Protein AF-A0A8T5DRF8-F1 (afdb_monomer_lite)

Foldseek 3Di:
DDDDDDDDQDCPVVDDDVQVVVLVLLVVLCCQWVVPDDFPAREGEDARDQAWDADEPRHIYGYPVQVPDSVSVLLRSLLNSLVRVCVVVVHDDLVPPPDPSVVVSVVVSVVSVVVTD

pLDDT: mean 92.06, std 8.65, range [42.28, 98.31]

Sequence (117 aa):
MGKPQHYCADLSPVSGRTAKNRNDTLFNIILEDLPHLKLTYFPEYNPFIRTGVAQKNTGTQIGKNRFSSRKDLLDTIIHEELHHRWWKKGIFDHHVLGSEKETRFYETVQRYKKMRG

Secondary structure (DSSP, 8-state):
-PPPP---S--TT--SHHHHHHHHHHHHHHHHH-TT---SS-EEEETT-SSEEEETTTEEEEEGGGGG-HHHHHHHHHHHHHHHHHHHTT---TTSTT-HHHHHHHHHHHHHHHT--

Radius of gyration: 14.07 Å; chains: 1; bounding box: 33×32×37 Å

Structure (mmCIF, N/CA/C/O backbone):
data_AF-A0A8T5DRF8-F1
#
_entry.id   AF-A0A8T5DRF8-F1
#
loop_
_atom_site.group_PDB
_atom_site.id
_atom_site.type_symbol
_atom_site.label_atom_id
_atom_site.label_alt_id
_atom_site.label_comp_id
_atom_site.label_asym_id
_atom_site.label_entity_id
_atom_site.label_seq_id
_atom_site.pdbx_PDB_ins_code
_atom_site.Cartn_x
_atom_site.Cartn_y
_atom_site.Cartn_z
_atom_site.occupancy
_atom_site.B_iso_or_equiv
_atom_site.auth_seq_id
_atom_site.auth_comp_id
_atom_site.auth_asym_id
_atom_site.auth_atom_id
_atom_site.pdbx_PDB_model_num
ATOM 1 N N . MET A 1 1 ? -1.761 20.027 -2.772 1.00 42.28 1 MET A N 1
ATOM 2 C CA . MET A 1 1 ? -2.161 18.610 -2.623 1.00 42.28 1 MET A CA 1
ATOM 3 C C . MET A 1 1 ? -2.004 17.912 -3.968 1.00 42.28 1 MET A C 1
ATOM 5 O O . MET A 1 1 ? -2.341 18.511 -4.981 1.00 42.28 1 MET A O 1
ATOM 9 N N . GLY A 1 2 ? -1.413 16.715 -4.008 1.00 54.88 2 GLY A N 1
ATOM 10 C CA . GLY A 1 2 ? -1.277 15.947 -5.253 1.00 54.88 2 GLY A CA 1
ATOM 11 C C . GLY A 1 2 ? -2.624 15.372 -5.701 1.00 54.88 2 GLY A C 1
ATOM 12 O O . GLY A 1 2 ? -3.476 15.106 -4.859 1.00 54.88 2 GLY A O 1
ATOM 13 N N . LYS A 1 3 ? -2.823 15.193 -7.013 1.00 68.38 3 LYS A N 1
ATOM 14 C CA . LYS A 1 3 ? -4.021 14.527 -7.550 1.00 68.38 3 LYS A CA 1
ATOM 15 C C . LYS A 1 3 ? -4.149 13.101 -6.976 1.00 68.38 3 LYS A C 1
ATOM 17 O O . LYS A 1 3 ? -3.107 12.469 -6.760 1.00 68.38 3 LYS A O 1
ATOM 22 N N . PRO A 1 4 ? -5.378 12.585 -6.769 1.00 80.19 4 PRO A N 1
ATOM 23 C CA . PRO A 1 4 ? -5.595 11.183 -6.431 1.00 80.19 4 PRO A CA 1
ATOM 24 C C . PRO A 1 4 ? -4.896 10.280 -7.449 1.00 80.19 4 PRO A C 1
ATOM 26 O O . PRO A 1 4 ? -4.877 10.574 -8.644 1.00 80.19 4 PRO A O 1
ATOM 29 N N . GLN A 1 5 ? -4.280 9.208 -6.965 1.00 90.81 5 GLN A N 1
ATOM 30 C CA . GLN A 1 5 ? -3.669 8.190 -7.815 1.00 90.81 5 GLN A CA 1
ATOM 31 C C . GLN A 1 5 ? -4.591 6.978 -7.845 1.00 90.81 5 GLN A C 1
ATOM 33 O O . GLN A 1 5 ? -5.230 6.664 -6.844 1.00 90.81 5 GLN A O 1
ATOM 38 N N . HIS A 1 6 ? -4.674 6.325 -8.998 1.00 92.94 6 HIS A N 1
ATOM 39 C CA . HIS A 1 6 ? -5.660 5.282 -9.252 1.00 92.94 6 HIS A CA 1
ATOM 40 C C . HIS A 1 6 ? -4.995 3.918 -9.403 1.00 92.94 6 HIS A C 1
ATOM 42 O O . HIS A 1 6 ? -3.845 3.818 -9.837 1.00 92.94 6 HIS A O 1
ATOM 48 N N . TYR A 1 7 ? -5.749 2.880 -9.052 1.00 95.25 7 TYR A N 1
ATOM 49 C CA . TYR A 1 7 ? -5.350 1.497 -9.258 1.00 95.25 7 TYR A CA 1
ATOM 50 C C . TYR A 1 7 ? -5.270 1.209 -10.761 1.00 95.25 7 TYR A C 1
ATOM 52 O O . TYR A 1 7 ? -6.157 1.598 -11.522 1.00 95.25 7 TYR A O 1
ATOM 60 N N . CYS A 1 8 ? -4.207 0.541 -11.194 1.00 95.88 8 CYS A N 1
ATOM 61 C CA . CYS A 1 8 ? -4.029 0.144 -12.585 1.00 95.88 8 CYS A CA 1
ATOM 62 C C . CYS A 1 8 ? -4.498 -1.302 -12.754 1.00 95.88 8 CYS A C 1
ATOM 64 O O . CYS A 1 8 ? -3.900 -2.201 -12.175 1.00 95.88 8 CYS A O 1
ATOM 66 N N . ALA A 1 9 ? -5.573 -1.528 -13.510 1.00 94.00 9 ALA A N 1
ATOM 67 C CA . ALA A 1 9 ? -6.150 -2.867 -13.657 1.00 94.00 9 ALA A CA 1
ATOM 68 C C . ALA A 1 9 ? -5.224 -3.856 -14.387 1.00 94.00 9 ALA A C 1
ATOM 70 O O . ALA A 1 9 ? -5.312 -5.053 -14.140 1.00 94.00 9 ALA A O 1
ATOM 71 N N . ASP A 1 10 ? -4.344 -3.358 -15.259 1.00 93.69 10 ASP A N 1
ATOM 72 C CA . ASP A 1 10 ? -3.407 -4.176 -16.024 1.00 93.69 10 ASP A CA 1
ATOM 73 C C . ASP A 1 10 ? -1.966 -3.692 -15.824 1.00 93.69 10 ASP A C 1
ATOM 75 O O . ASP A 1 10 ? -1.550 -2.655 -16.343 1.00 93.69 10 ASP A O 1
ATOM 79 N N . LEU A 1 11 ? -1.200 -4.469 -15.057 1.00 94.50 11 LEU A N 1
ATOM 80 C CA . LEU A 1 11 ? 0.239 -4.286 -14.874 1.00 94.50 11 LEU A CA 1
ATOM 81 C C . LEU A 1 11 ? 1.066 -5.259 -15.727 1.00 94.50 11 LEU A C 1
ATOM 83 O O . LEU A 1 11 ? 2.285 -5.276 -15.589 1.00 94.50 11 LEU A O 1
ATOM 87 N N . SER A 1 12 ? 0.463 -6.036 -16.634 1.00 92.12 12 SER A N 1
ATOM 88 C CA . SER A 1 12 ? 1.206 -6.971 -17.494 1.00 92.12 12 SER A CA 1
ATOM 89 C C . SER A 1 12 ? 2.332 -6.324 -18.323 1.00 92.12 12 SER A C 1
ATOM 91 O O . SER A 1 12 ? 3.368 -6.972 -18.497 1.00 92.12 12 SER A O 1
ATOM 93 N N . PRO A 1 13 ? 2.250 -5.042 -18.753 1.00 94.12 13 PRO A N 1
ATOM 94 C CA . PRO A 1 13 ? 3.373 -4.384 -19.426 1.00 94.12 13 PRO A CA 1
ATOM 95 C C . PRO A 1 13 ? 4.517 -4.005 -18.471 1.00 94.12 13 PRO A C 1
ATOM 97 O O . PRO A 1 13 ? 5.639 -3.741 -18.914 1.00 94.12 13 PRO A O 1
ATOM 100 N N . VAL A 1 14 ? 4.257 -3.952 -17.159 1.00 94.00 14 VAL A N 1
ATOM 101 C CA . VAL A 1 14 ? 5.240 -3.606 -16.126 1.00 94.00 14 VAL A CA 1
ATOM 102 C C . VAL A 1 14 ? 6.162 -4.798 -15.896 1.00 94.00 14 VAL A C 1
ATOM 104 O O . VAL A 1 14 ? 5.974 -5.631 -15.014 1.00 94.00 14 VAL A O 1
ATOM 107 N N . SER A 1 15 ? 7.205 -4.854 -16.714 1.00 91.81 15 SER A N 1
ATOM 108 C CA . SER A 1 15 ? 8.190 -5.929 -16.740 1.00 91.81 15 SER A CA 1
ATOM 109 C C . SER A 1 15 ? 9.617 -5.393 -16.551 1.00 91.81 15 SER A C 1
ATOM 111 O O . SER A 1 15 ? 9.852 -4.199 -16.339 1.00 91.81 15 SER A O 1
ATOM 113 N N . GLY A 1 16 ? 10.600 -6.294 -16.571 1.00 96.06 16 GLY A N 1
ATOM 114 C CA . GLY A 1 16 ? 12.018 -5.956 -16.472 1.00 96.06 16 GLY A CA 1
ATOM 115 C C . GLY A 1 16 ? 12.587 -5.984 -15.051 1.00 96.06 16 GLY A C 1
ATOM 116 O O . GLY A 1 16 ? 11.900 -6.231 -14.057 1.00 96.06 16 GLY A O 1
ATOM 117 N N . ARG A 1 17 ? 13.901 -5.745 -14.960 1.00 97.00 17 ARG A N 1
ATOM 118 C CA . ARG A 1 17 ? 14.687 -5.968 -13.735 1.00 97.00 17 ARG A CA 1
ATOM 119 C C . ARG A 1 17 ? 14.208 -5.128 -12.553 1.00 97.00 17 ARG A C 1
ATOM 121 O O . ARG A 1 17 ? 14.135 -5.639 -11.444 1.00 97.00 17 ARG A O 1
ATOM 128 N N . THR A 1 18 ? 13.839 -3.869 -12.782 1.00 95.69 18 THR A N 1
ATOM 129 C CA . THR A 1 18 ? 13.337 -2.995 -11.713 1.00 95.69 18 THR A CA 1
ATOM 130 C C . THR A 1 18 ? 12.020 -3.505 -11.143 1.00 95.69 18 THR A C 1
ATOM 132 O O . THR A 1 18 ? 11.898 -3.600 -9.927 1.00 95.69 18 THR A O 1
ATOM 135 N N . ALA A 1 19 ? 11.053 -3.859 -11.995 1.00 97.19 19 ALA A N 1
ATOM 136 C CA . ALA A 1 19 ? 9.764 -4.370 -11.540 1.00 97.19 19 ALA A CA 1
ATOM 137 C C . ALA A 1 19 ? 9.932 -5.675 -10.755 1.00 97.19 19 ALA A C 1
ATOM 139 O O . ALA A 1 19 ? 9.429 -5.784 -9.638 1.00 97.19 19 ALA A O 1
ATOM 140 N N . LYS A 1 20 ? 10.737 -6.606 -11.286 1.00 97.69 20 LYS A N 1
ATOM 141 C CA . LYS A 1 20 ? 11.085 -7.851 -10.594 1.00 97.69 20 LYS A CA 1
ATOM 142 C C . LYS A 1 20 ? 11.701 -7.576 -9.221 1.00 97.69 20 LYS A C 1
ATOM 144 O O . LYS A 1 20 ? 11.164 -8.027 -8.222 1.00 97.69 20 LYS A O 1
ATOM 149 N N . ASN A 1 21 ? 12.762 -6.771 -9.155 1.00 97.81 21 ASN A N 1
ATOM 150 C CA . ASN A 1 21 ? 13.451 -6.480 -7.895 1.00 97.81 21 ASN A CA 1
ATOM 151 C C . ASN A 1 21 ? 12.526 -5.817 -6.864 1.00 97.81 21 ASN A C 1
ATOM 153 O O . ASN A 1 21 ? 12.653 -6.068 -5.668 1.00 97.81 21 ASN A O 1
ATOM 157 N N . ARG A 1 22 ? 11.605 -4.952 -7.304 1.00 97.81 22 ARG A N 1
ATOM 158 C CA . ARG A 1 22 ? 10.639 -4.288 -6.418 1.00 97.81 22 ARG A CA 1
ATOM 159 C C . ARG A 1 22 ? 9.589 -5.266 -5.890 1.00 97.81 22 ARG A C 1
ATOM 161 O O . ARG A 1 22 ? 9.303 -5.218 -4.699 1.00 97.81 22 ARG A O 1
ATOM 168 N N . ASN A 1 23 ? 9.087 -6.178 -6.719 1.00 98.00 23 ASN A N 1
ATOM 169 C CA . ASN A 1 23 ? 8.196 -7.248 -6.265 1.00 98.00 23 ASN A CA 1
ATOM 170 C C . ASN A 1 23 ? 8.915 -8.244 -5.337 1.00 98.00 23 ASN A C 1
ATOM 172 O O . ASN A 1 23 ? 8.376 -8.579 -4.288 1.00 98.00 23 ASN A O 1
ATOM 176 N N . ASP A 1 24 ? 10.162 -8.618 -5.638 1.00 97.75 24 ASP A N 1
ATOM 177 C CA . ASP A 1 24 ? 10.988 -9.446 -4.744 1.00 97.75 24 ASP A CA 1
ATOM 178 C C . ASP A 1 24 ? 11.212 -8.740 -3.390 1.00 97.75 24 ASP A C 1
ATOM 180 O O . ASP A 1 24 ? 11.112 -9.351 -2.330 1.00 97.75 24 ASP A O 1
ATOM 184 N N . THR A 1 25 ? 11.453 -7.422 -3.407 1.00 97.44 25 THR A N 1
ATOM 185 C CA . THR A 1 25 ? 11.590 -6.606 -2.187 1.00 97.44 25 THR A CA 1
ATOM 186 C C . THR A 1 25 ? 10.304 -6.603 -1.360 1.00 97.44 25 THR A C 1
ATOM 188 O O . THR A 1 25 ? 10.377 -6.750 -0.143 1.00 97.44 25 THR A O 1
ATOM 191 N N . LEU A 1 26 ? 9.136 -6.440 -1.999 1.00 97.50 26 LEU A N 1
ATOM 192 C CA . LEU A 1 26 ? 7.839 -6.549 -1.321 1.00 97.50 26 LEU A CA 1
ATOM 193 C C . LEU A 1 26 ? 7.704 -7.915 -0.653 1.00 97.50 26 LEU A C 1
ATOM 195 O O . LEU A 1 26 ? 7.361 -7.986 0.525 1.00 97.50 26 LEU A O 1
ATOM 199 N N . PHE A 1 27 ? 8.022 -8.977 -1.394 1.00 97.06 27 PHE A N 1
ATOM 200 C CA . PHE A 1 27 ? 7.913 -10.339 -0.905 1.00 97.06 27 PHE A CA 1
ATOM 201 C C . PHE A 1 27 ? 8.769 -10.589 0.336 1.00 97.06 27 PHE A C 1
ATOM 203 O O . PHE A 1 27 ? 8.243 -10.994 1.373 1.00 97.06 27 PHE A O 1
ATOM 210 N N . ASN A 1 28 ? 10.057 -10.259 0.261 1.00 96.44 28 ASN A N 1
ATOM 211 C CA . ASN A 1 28 ? 10.993 -10.485 1.359 1.00 96.44 28 ASN A CA 1
ATOM 212 C C . ASN A 1 28 ? 10.620 -9.675 2.606 1.00 96.44 28 ASN A C 1
ATOM 214 O O . ASN A 1 28 ? 10.590 -10.218 3.702 1.00 96.44 28 ASN A O 1
ATOM 218 N N . ILE A 1 29 ? 10.257 -8.398 2.447 1.00 93.94 29 ILE A N 1
ATOM 219 C CA . ILE A 1 29 ? 9.874 -7.533 3.574 1.00 93.94 29 ILE A CA 1
ATOM 220 C C . ILE A 1 29 ? 8.621 -8.043 4.283 1.00 93.94 29 ILE A C 1
ATOM 222 O O . ILE A 1 29 ? 8.549 -8.008 5.509 1.00 93.94 29 ILE A O 1
ATOM 226 N N . ILE A 1 30 ? 7.630 -8.527 3.533 1.00 94.19 30 ILE A N 1
ATOM 227 C CA . ILE A 1 30 ? 6.411 -9.082 4.129 1.00 94.19 30 ILE A CA 1
ATOM 228 C C . ILE A 1 30 ? 6.734 -10.342 4.930 1.00 94.19 30 ILE A C 1
ATOM 230 O O . ILE A 1 30 ? 6.240 -10.489 6.045 1.00 94.19 30 ILE A O 1
ATOM 234 N N . LEU A 1 31 ? 7.571 -11.228 4.390 1.00 92.88 31 LEU A N 1
ATOM 235 C CA . LEU A 1 31 ? 7.969 -12.444 5.096 1.00 92.88 31 LEU A CA 1
ATOM 236 C C . LEU A 1 31 ? 8.818 -12.160 6.338 1.00 92.88 31 LEU A C 1
ATOM 238 O O . LEU A 1 31 ? 8.633 -12.819 7.355 1.00 92.88 31 LEU A O 1
ATOM 242 N N . GLU A 1 32 ? 9.735 -11.201 6.257 1.00 93.56 32 GLU A N 1
ATOM 243 C CA . GLU A 1 32 ? 10.684 -10.893 7.328 1.00 93.56 32 GLU A CA 1
ATOM 244 C C . GLU A 1 32 ? 10.047 -10.052 8.446 1.00 93.56 32 GLU A C 1
ATOM 246 O O . GLU A 1 32 ? 10.160 -10.406 9.616 1.00 93.56 32 GLU A O 1
ATOM 251 N N . ASP A 1 33 ? 9.352 -8.959 8.112 1.00 92.31 33 ASP A N 1
ATOM 252 C CA . ASP A 1 33 ? 8.870 -7.987 9.111 1.00 92.31 33 ASP A CA 1
ATOM 253 C C . ASP A 1 33 ? 7.396 -8.167 9.486 1.00 92.31 33 ASP A C 1
ATOM 255 O O . ASP A 1 33 ? 6.936 -7.650 10.509 1.00 92.31 33 ASP A O 1
ATOM 259 N N . LEU A 1 34 ? 6.623 -8.837 8.628 1.00 91.06 34 LEU A N 1
ATOM 260 C CA . LEU A 1 34 ? 5.190 -9.058 8.806 1.00 91.06 34 LEU A CA 1
ATOM 261 C C . LEU A 1 34 ? 4.822 -10.561 8.799 1.00 91.06 34 LEU A C 1
ATOM 263 O O . LEU A 1 34 ? 3.747 -10.902 8.296 1.00 91.06 34 LEU A O 1
ATOM 267 N N . PRO A 1 35 ? 5.626 -11.469 9.403 1.00 89.88 35 PRO A N 1
ATOM 268 C CA . PRO A 1 35 ? 5.465 -12.923 9.250 1.00 89.88 35 PRO A CA 1
ATOM 269 C C . PRO A 1 35 ? 4.117 -13.449 9.759 1.00 89.88 35 PRO A C 1
ATOM 271 O O . PRO A 1 35 ? 3.629 -14.491 9.325 1.00 89.88 35 PRO A O 1
ATOM 274 N N . HIS A 1 36 ? 3.490 -12.730 10.692 1.00 87.44 36 HIS A N 1
ATOM 275 C CA . HIS A 1 36 ? 2.208 -13.105 11.290 1.00 87.44 36 HIS A CA 1
ATOM 276 C C . HIS A 1 36 ? 1.018 -12.337 10.702 1.00 87.44 36 HIS A C 1
ATOM 278 O O . HIS A 1 36 ? -0.137 -12.606 11.049 1.00 87.44 36 HIS A O 1
ATOM 284 N N . LEU A 1 37 ? 1.269 -11.378 9.806 1.00 89.56 37 LEU A N 1
ATOM 285 C CA . LEU A 1 37 ? 0.216 -10.598 9.184 1.00 89.56 37 LEU A CA 1
ATOM 286 C C . LEU A 1 37 ? -0.320 -11.324 7.949 1.00 89.56 37 LEU A C 1
ATOM 288 O O . LEU A 1 37 ? 0.284 -11.322 6.882 1.00 89.56 37 LEU A O 1
ATOM 292 N N . LYS A 1 38 ? -1.525 -11.880 8.069 1.00 92.50 38 LYS A N 1
ATOM 293 C CA . LYS A 1 38 ? -2.273 -12.377 6.907 1.00 92.50 38 LYS A CA 1
ATOM 294 C C . LYS A 1 38 ? -2.825 -11.196 6.109 1.00 92.50 38 LYS A C 1
ATOM 296 O O . LYS A 1 38 ? -3.825 -10.604 6.520 1.00 92.50 38 LYS A O 1
ATOM 301 N N . LEU A 1 39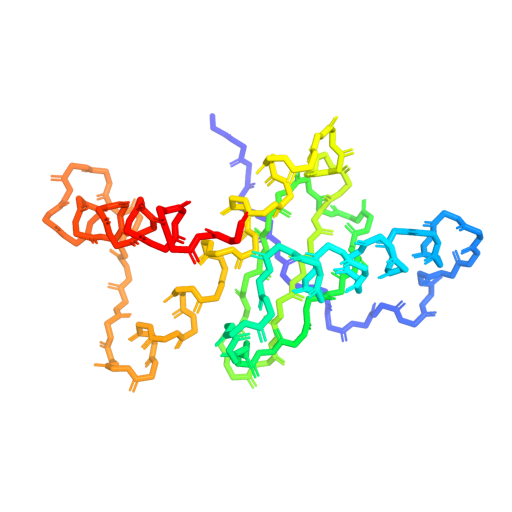 ? -2.154 -10.834 5.020 1.00 94.81 39 LEU A N 1
ATOM 302 C CA . LEU A 1 39 ? -2.620 -9.798 4.097 1.00 94.81 39 LEU A CA 1
ATOM 303 C C . LEU A 1 39 ? -3.882 -10.259 3.361 1.00 94.81 39 LEU A C 1
ATOM 305 O O . LEU A 1 39 ? -4.010 -11.432 3.012 1.00 94.81 39 LEU A O 1
ATOM 309 N N . THR A 1 40 ? -4.804 -9.329 3.118 1.00 97.38 40 THR A N 1
ATOM 310 C CA . THR A 1 40 ? -6.010 -9.584 2.321 1.00 97.38 40 THR A CA 1
ATOM 311 C C . THR A 1 40 ? -5.643 -9.773 0.850 1.00 97.38 40 THR A C 1
ATOM 313 O O . THR A 1 40 ? -6.154 -10.678 0.196 1.00 97.38 40 THR A O 1
ATOM 316 N N . TYR A 1 41 ? -4.721 -8.944 0.358 1.00 97.12 41 TYR A N 1
ATOM 317 C CA . TYR A 1 41 ? -4.135 -9.037 -0.974 1.00 97.12 41 TYR A CA 1
ATOM 318 C C . TYR A 1 41 ? -2.630 -8.837 -0.873 1.00 97.12 41 TYR A C 1
ATOM 320 O O . TYR A 1 41 ? -2.169 -7.944 -0.157 1.00 97.12 41 TYR A O 1
ATOM 328 N N . PHE A 1 42 ? -1.866 -9.645 -1.606 1.00 96.69 42 PHE A N 1
ATOM 329 C CA . PHE A 1 42 ? -0.435 -9.406 -1.727 1.00 96.69 42 PHE A CA 1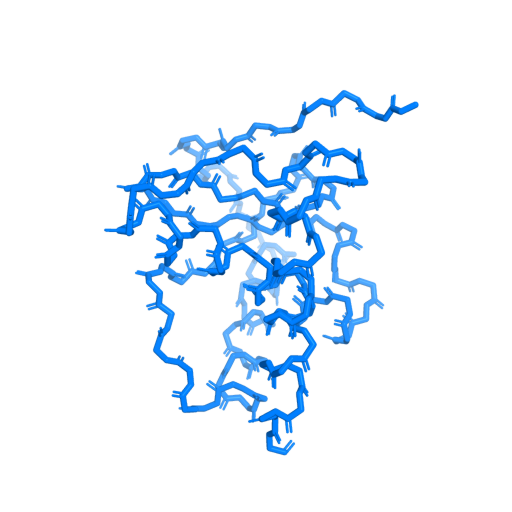
ATOM 330 C C . PHE A 1 42 ? -0.208 -8.128 -2.548 1.00 96.69 42 PHE A C 1
ATOM 332 O O . PHE A 1 42 ? -0.848 -7.968 -3.588 1.00 96.69 42 PHE A O 1
ATOM 339 N N . PRO A 1 43 ? 0.631 -7.186 -2.089 1.00 97.44 43 PRO A N 1
ATOM 340 C CA . PRO A 1 43 ? 0.878 -5.961 -2.828 1.00 97.44 43 PRO A CA 1
ATOM 341 C C . PRO A 1 43 ? 1.723 -6.219 -4.075 1.00 97.44 43 PRO A C 1
ATOM 343 O O . PRO A 1 43 ? 2.657 -7.019 -4.052 1.00 97.44 43 PRO A O 1
ATOM 346 N N . GLU A 1 44 ? 1.451 -5.450 -5.124 1.00 97.81 44 GLU A N 1
ATOM 347 C CA . GLU A 1 44 ? 2.209 -5.464 -6.377 1.00 97.81 44 GLU A CA 1
ATOM 348 C C . GLU A 1 44 ? 2.846 -4.098 -6.654 1.00 97.81 44 GLU A C 1
ATOM 350 O O . GLU A 1 44 ? 2.285 -3.041 -6.347 1.00 97.81 44 GLU A O 1
ATOM 355 N N . TYR A 1 45 ? 4.036 -4.092 -7.249 1.00 98.25 45 TYR A N 1
ATOM 356 C CA . TYR A 1 45 ? 4.706 -2.863 -7.659 1.00 98.25 45 TYR A CA 1
ATOM 357 C C . TYR A 1 45 ? 3.991 -2.190 -8.837 1.00 98.25 45 TYR A C 1
ATOM 359 O O . TYR A 1 45 ? 3.807 -2.791 -9.891 1.00 98.25 45 TYR A O 1
ATOM 367 N N . ASN A 1 46 ? 3.694 -0.895 -8.696 1.00 97.62 46 ASN A N 1
ATOM 368 C CA . ASN A 1 46 ? 3.145 -0.068 -9.765 1.00 97.62 46 ASN A CA 1
ATOM 369 C C . ASN A 1 46 ? 4.036 1.180 -10.009 1.00 97.62 46 ASN A C 1
ATOM 371 O O . ASN A 1 46 ? 4.111 2.071 -9.157 1.00 97.62 46 ASN A O 1
ATOM 375 N N . PRO A 1 47 ? 4.697 1.307 -11.178 1.00 96.56 47 PRO A N 1
ATOM 376 C CA . PRO A 1 47 ? 5.590 2.427 -11.497 1.00 96.56 47 PRO A CA 1
ATOM 377 C C . PRO A 1 47 ? 4.858 3.742 -11.815 1.00 96.56 47 PRO A C 1
ATOM 379 O O . PRO A 1 47 ? 5.482 4.814 -11.819 1.00 96.56 47 PRO A O 1
ATOM 382 N N . PHE A 1 48 ? 3.558 3.675 -12.112 1.00 95.56 48 PHE A N 1
ATOM 383 C CA . PHE A 1 48 ? 2.736 4.814 -12.521 1.00 95.56 48 PHE A CA 1
ATOM 384 C C . PHE A 1 48 ? 2.235 5.631 -11.328 1.00 95.56 48 PHE A C 1
ATOM 386 O O . PHE A 1 48 ? 1.882 6.799 -11.489 1.00 95.56 48 PHE A O 1
ATOM 393 N N . ILE A 1 49 ? 2.275 5.053 -10.124 1.00 96.12 49 ILE A N 1
ATOM 394 C CA . ILE A 1 49 ? 1.885 5.714 -8.879 1.00 96.12 49 ILE A CA 1
ATOM 395 C C . ILE A 1 49 ? 3.102 5.979 -7.975 1.00 96.12 49 ILE A C 1
ATOM 397 O O . ILE A 1 49 ? 4.164 5.364 -8.081 1.00 96.12 49 ILE A O 1
ATOM 401 N N . ARG A 1 50 ? 2.963 6.949 -7.073 1.00 95.25 50 ARG A N 1
ATOM 402 C CA . ARG A 1 50 ? 4.006 7.423 -6.144 1.00 95.25 50 ARG A CA 1
ATOM 403 C C . ARG A 1 50 ? 3.761 6.989 -4.694 1.00 95.25 50 ARG A C 1
ATOM 405 O O . ARG A 1 50 ? 4.677 7.057 -3.881 1.00 95.25 50 ARG A O 1
ATOM 412 N N . THR A 1 51 ? 2.541 6.573 -4.366 1.00 94.50 51 THR A N 1
ATOM 413 C CA . THR A 1 51 ? 2.115 6.149 -3.019 1.00 94.50 51 THR A CA 1
ATOM 414 C C . THR A 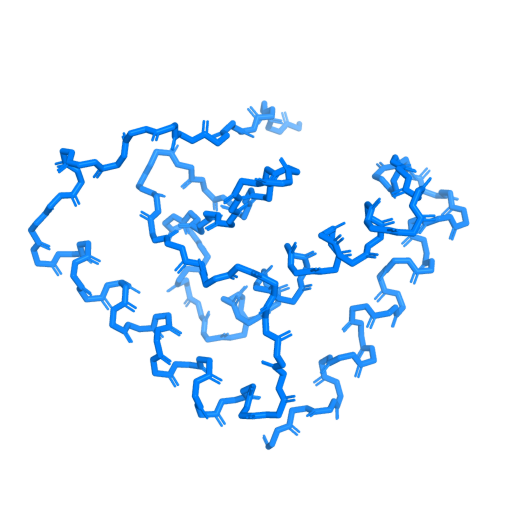1 51 ? 1.509 4.742 -3.069 1.00 94.50 51 THR A C 1
ATOM 416 O O . THR A 1 51 ? 1.646 4.084 -4.097 1.00 94.50 51 THR A O 1
ATOM 419 N N . GLY A 1 52 ? 0.891 4.267 -1.990 1.00 96.19 52 GLY A N 1
ATOM 420 C CA . GLY A 1 52 ? 0.041 3.077 -2.004 1.00 96.19 52 GLY A CA 1
ATOM 421 C C . GLY A 1 52 ? -1.355 3.365 -2.560 1.00 96.19 52 GLY A C 1
ATOM 422 O O . GLY A 1 52 ? -1.849 4.489 -2.462 1.00 96.19 52 GLY A O 1
ATOM 423 N N . VAL A 1 53 ? -1.959 2.365 -3.198 1.00 96.81 53 VAL A N 1
ATOM 424 C CA . VAL A 1 53 ? -3.368 2.382 -3.599 1.00 96.81 53 VAL A CA 1
ATOM 425 C C . VAL A 1 53 ? -3.975 1.009 -3.333 1.00 96.81 53 VAL A C 1
ATOM 427 O O . VAL A 1 53 ? -3.632 0.029 -3.996 1.00 96.81 53 VAL A O 1
ATOM 430 N N . ALA A 1 54 ? -4.913 0.944 -2.397 1.00 96.56 54 ALA A N 1
ATOM 431 C CA . ALA A 1 54 ? -5.843 -0.166 -2.264 1.00 96.56 54 ALA A CA 1
ATOM 432 C C . ALA A 1 54 ? -7.065 0.033 -3.178 1.00 96.56 54 ALA A C 1
ATOM 434 O O . ALA A 1 54 ? -7.643 1.118 -3.249 1.00 96.56 54 ALA A O 1
ATOM 435 N N . GLN A 1 55 ? -7.503 -1.037 -3.837 1.00 96.50 55 GLN A N 1
ATOM 436 C CA . GLN A 1 55 ? -8.765 -1.090 -4.572 1.00 96.50 55 GLN A CA 1
ATOM 437 C C . GLN A 1 55 ? -9.659 -2.161 -3.953 1.00 96.50 55 GLN A C 1
ATOM 439 O O . GLN A 1 55 ? -9.291 -3.338 -3.884 1.00 96.50 55 GLN A O 1
ATOM 444 N N . LYS A 1 56 ? -10.852 -1.752 -3.508 1.00 95.44 56 LYS A N 1
ATOM 445 C CA . LYS A 1 56 ? -11.798 -2.632 -2.814 1.00 95.44 56 LYS A CA 1
ATOM 446 C C . LYS A 1 56 ? -12.086 -3.887 -3.639 1.00 95.44 56 LYS A C 1
ATOM 448 O O . LYS A 1 56 ? -12.371 -3.797 -4.832 1.00 95.44 56 LYS A O 1
ATOM 453 N N . ASN A 1 57 ? -12.035 -5.041 -2.973 1.00 95.06 57 ASN A N 1
ATOM 454 C CA . ASN A 1 57 ? -12.269 -6.370 -3.547 1.00 95.06 57 ASN A CA 1
ATOM 455 C C . ASN A 1 57 ? -11.358 -6.731 -4.737 1.00 95.06 57 ASN A C 1
ATOM 457 O O . ASN A 1 57 ? -11.689 -7.641 -5.489 1.00 95.06 57 ASN A O 1
ATOM 461 N N . THR A 1 58 ? -10.246 -6.016 -4.932 1.00 96.12 58 THR A N 1
ATOM 462 C CA . THR A 1 58 ? -9.372 -6.192 -6.101 1.00 96.12 58 THR A CA 1
ATOM 463 C C . THR A 1 58 ? -7.932 -6.446 -5.682 1.00 96.12 58 THR A C 1
ATOM 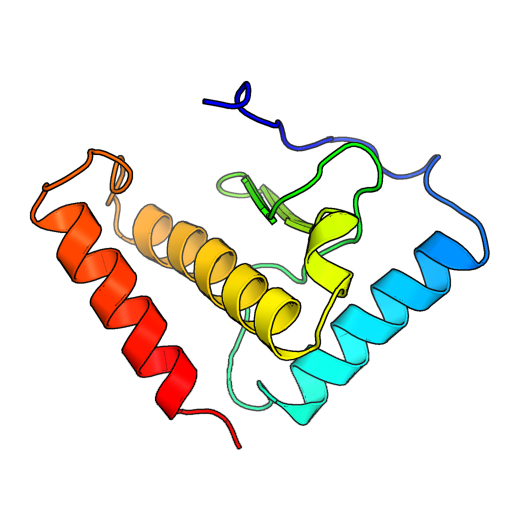465 O O . THR A 1 58 ? -7.405 -7.517 -5.956 1.00 96.12 58 THR A O 1
ATOM 468 N N . GLY A 1 59 ? -7.286 -5.491 -5.006 1.00 96.88 59 GLY A N 1
ATOM 469 C CA . GLY A 1 59 ? -5.868 -5.633 -4.691 1.00 96.88 59 GLY A CA 1
ATOM 470 C C . GLY A 1 59 ? -5.227 -4.415 -4.045 1.00 96.88 59 GLY A C 1
ATOM 471 O O . GLY A 1 59 ? -5.884 -3.409 -3.765 1.00 96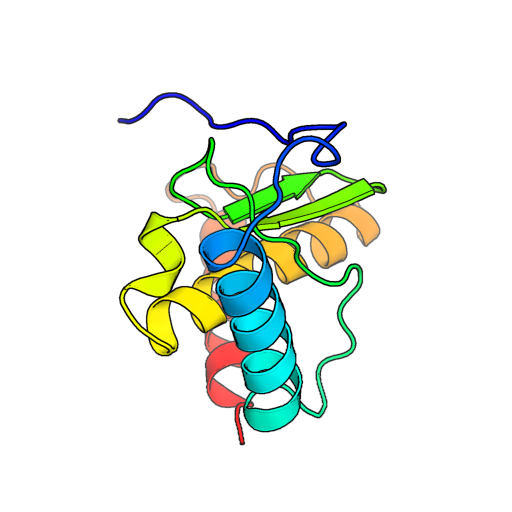.88 59 GLY A O 1
ATOM 472 N N . THR A 1 60 ? -3.915 -4.513 -3.840 1.00 98.12 60 THR A N 1
ATOM 473 C CA . THR A 1 60 ? -3.059 -3.443 -3.316 1.00 98.12 60 THR A CA 1
ATOM 474 C C . THR A 1 60 ? -1.910 -3.193 -4.282 1.00 98.12 60 THR A C 1
ATOM 476 O O . THR A 1 60 ? -1.232 -4.130 -4.692 1.00 98.12 60 THR A O 1
ATOM 479 N N . GLN A 1 61 ? -1.656 -1.931 -4.616 1.00 98.31 61 GLN A N 1
ATOM 480 C CA . GLN A 1 61 ? -0.524 -1.523 -5.444 1.00 98.31 61 GLN A CA 1
ATOM 481 C C . GLN A 1 61 ? 0.375 -0.542 -4.703 1.00 98.31 61 GLN A C 1
ATOM 483 O O . GLN A 1 61 ? -0.102 0.345 -3.996 1.00 98.31 61 GLN A O 1
ATOM 488 N N . ILE A 1 62 ? 1.688 -0.686 -4.886 1.00 98.12 62 ILE A N 1
ATOM 489 C CA . ILE A 1 62 ? 2.701 0.121 -4.208 1.00 98.12 62 ILE A CA 1
ATOM 490 C C . ILE A 1 62 ? 3.524 0.910 -5.219 1.00 98.12 62 ILE A C 1
ATOM 492 O O . ILE A 1 62 ? 4.168 0.362 -6.114 1.00 98.12 62 ILE A O 1
ATOM 496 N N . GLY A 1 63 ? 3.531 2.225 -5.032 1.00 97.00 63 GLY A N 1
ATOM 497 C CA . GLY A 1 63 ? 4.218 3.171 -5.893 1.00 97.00 63 GLY A CA 1
ATOM 498 C C . GLY A 1 63 ? 5.722 3.252 -5.702 1.00 97.00 63 GLY A C 1
ATOM 499 O O . GLY A 1 63 ? 6.268 3.013 -4.625 1.00 97.00 63 GLY A O 1
ATOM 500 N N . LYS A 1 64 ? 6.400 3.723 -6.749 1.00 95.25 64 LYS A N 1
ATOM 501 C CA . LYS A 1 64 ? 7.868 3.812 -6.816 1.00 95.25 64 LYS A CA 1
ATOM 502 C C . LYS A 1 64 ? 8.531 4.607 -5.689 1.00 95.25 64 LYS A C 1
ATOM 504 O O . LYS A 1 64 ? 9.613 4.227 -5.252 1.00 95.25 64 LYS A O 1
ATOM 509 N N . ASN A 1 65 ? 7.888 5.654 -5.163 1.00 96.00 65 ASN A N 1
ATOM 510 C CA . ASN A 1 65 ? 8.481 6.463 -4.089 1.00 96.00 65 ASN A CA 1
ATOM 511 C C . ASN A 1 65 ? 8.331 5.821 -2.703 1.00 96.00 65 ASN A C 1
ATOM 513 O O . ASN A 1 65 ? 8.810 6.399 -1.737 1.00 96.00 65 ASN A O 1
ATOM 517 N N . ARG A 1 66 ? 7.628 4.689 -2.565 1.00 96.56 66 ARG A N 1
ATOM 518 C CA . ARG A 1 66 ? 7.471 3.996 -1.274 1.00 96.56 66 ARG A CA 1
ATOM 519 C C . ARG A 1 66 ? 8.634 3.059 -0.962 1.00 96.56 66 ARG A C 1
ATOM 521 O O . ARG A 1 66 ? 8.755 2.586 0.156 1.00 96.56 66 ARG A O 1
ATOM 528 N N . PHE A 1 67 ? 9.518 2.837 -1.932 1.00 96.75 67 PHE A N 1
ATOM 529 C CA . PHE A 1 67 ? 10.723 2.033 -1.766 1.00 96.75 67 PHE A CA 1
ATOM 530 C C . PHE A 1 67 ? 11.963 2.866 -1.396 1.00 96.75 67 PHE A C 1
ATOM 532 O O . PHE A 1 67 ? 13.091 2.416 -1.602 1.00 96.75 67 PHE A O 1
ATOM 539 N N . SER A 1 68 ? 11.765 4.093 -0.906 1.00 94.62 68 SER A N 1
ATOM 540 C CA . SER A 1 68 ? 12.825 4.960 -0.372 1.00 94.62 68 SER A CA 1
ATOM 541 C C . SER A 1 68 ? 13.465 4.378 0.882 1.00 94.62 68 SER A C 1
ATOM 543 O O . SER A 1 68 ? 14.663 4.529 1.093 1.00 94.62 68 SER A O 1
ATOM 545 N N . SER A 1 69 ? 12.670 3.703 1.709 1.00 94.62 69 SER A N 1
ATOM 546 C CA . SER A 1 69 ? 13.140 3.016 2.901 1.00 94.62 69 SER A CA 1
ATOM 547 C C . SER A 1 69 ? 12.252 1.816 3.210 1.00 94.62 69 SER A C 1
ATOM 549 O O . SER A 1 69 ? 11.076 1.774 2.841 1.00 94.62 69 SER A O 1
ATOM 551 N N . ARG A 1 70 ? 12.809 0.844 3.939 1.00 93.56 70 ARG A N 1
ATOM 552 C CA . ARG A 1 70 ? 12.056 -0.313 4.442 1.00 93.56 70 ARG A CA 1
ATOM 553 C C . ARG A 1 70 ? 10.874 0.122 5.315 1.00 93.56 70 ARG A C 1
ATOM 555 O O . ARG A 1 70 ? 9.778 -0.410 5.181 1.00 93.56 70 ARG A O 1
ATOM 562 N N . LYS A 1 71 ? 11.072 1.158 6.139 1.00 92.12 71 LYS A N 1
ATOM 563 C CA . LYS A 1 71 ? 10.026 1.754 6.979 1.00 92.12 71 LYS A CA 1
ATOM 564 C C . LYS A 1 71 ? 8.877 2.334 6.151 1.00 92.12 71 LYS A C 1
ATOM 566 O O . LYS A 1 71 ? 7.729 2.020 6.446 1.00 92.12 71 LYS A O 1
ATOM 571 N N . ASP A 1 72 ? 9.168 3.138 5.127 1.00 93.75 72 ASP A N 1
ATOM 572 C CA . ASP A 1 72 ? 8.129 3.736 4.271 1.00 93.75 72 ASP A CA 1
ATOM 573 C C . ASP A 1 72 ? 7.307 2.664 3.556 1.00 93.75 72 ASP A C 1
ATOM 575 O O . ASP A 1 72 ? 6.084 2.785 3.425 1.00 93.75 72 ASP A O 1
ATOM 579 N N . LEU A 1 73 ? 7.978 1.597 3.124 1.00 95.06 73 LEU A N 1
ATOM 580 C CA . LEU A 1 73 ? 7.346 0.482 2.442 1.00 95.06 73 LEU A CA 1
ATOM 581 C C . LEU A 1 73 ? 6.390 -0.268 3.372 1.00 95.06 73 LEU A C 1
ATOM 583 O O . LEU A 1 73 ? 5.215 -0.424 3.045 1.00 95.06 73 LEU A O 1
ATOM 587 N N . LEU A 1 74 ? 6.858 -0.648 4.563 1.00 94.31 74 LEU A N 1
ATOM 588 C CA . LEU A 1 74 ? 6.037 -1.302 5.585 1.00 94.31 74 LEU A CA 1
ATOM 589 C C . LEU A 1 74 ? 4.852 -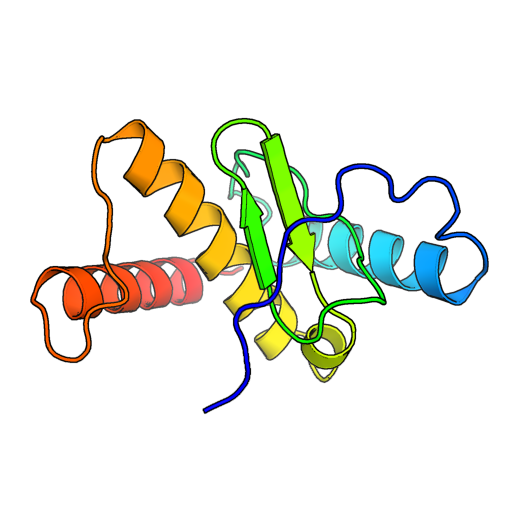0.447 6.026 1.00 94.31 74 LEU A C 1
ATOM 591 O O . LEU A 1 74 ? 3.739 -0.948 6.178 1.00 94.31 74 LEU A O 1
ATOM 595 N N . ASP A 1 75 ? 5.096 0.841 6.264 1.00 93.94 75 ASP A N 1
ATOM 596 C CA . ASP A 1 75 ? 4.067 1.785 6.685 1.00 93.94 75 ASP A CA 1
ATOM 597 C C . ASP A 1 75 ? 2.956 1.875 5.635 1.00 93.94 75 ASP A C 1
ATOM 599 O O . ASP A 1 75 ? 1.779 1.887 5.993 1.00 93.94 75 ASP A O 1
ATOM 603 N N . THR A 1 76 ? 3.331 1.865 4.354 1.00 95.94 76 THR A N 1
ATOM 604 C CA . THR A 1 76 ? 2.382 1.858 3.238 1.00 95.94 76 THR A CA 1
ATOM 605 C C . THR A 1 76 ? 1.629 0.530 3.158 1.00 95.94 76 THR A C 1
ATOM 607 O O . THR A 1 76 ? 0.407 0.542 3.091 1.00 95.94 76 THR A O 1
ATOM 610 N N . ILE A 1 77 ? 2.312 -0.618 3.229 1.00 96.31 77 ILE A N 1
ATOM 611 C CA . ILE A 1 77 ? 1.663 -1.943 3.168 1.00 96.31 77 ILE A CA 1
ATOM 612 C C . ILE A 1 77 ? 0.602 -2.086 4.269 1.00 96.31 77 ILE A C 1
ATOM 614 O O . ILE A 1 77 ? -0.520 -2.505 3.994 1.00 96.31 77 ILE A O 1
ATOM 618 N N . ILE A 1 78 ? 0.927 -1.694 5.505 1.00 95.75 78 ILE A N 1
ATOM 619 C CA . ILE A 1 78 ? -0.012 -1.736 6.636 1.00 95.75 78 ILE A CA 1
ATOM 620 C C . ILE A 1 78 ? -1.199 -0.792 6.405 1.00 95.75 78 ILE A C 1
ATOM 622 O O . ILE A 1 78 ? -2.333 -1.154 6.717 1.00 95.75 78 ILE A O 1
ATOM 626 N N . HIS A 1 79 ? -0.948 0.409 5.876 1.00 96.31 79 HIS A N 1
ATOM 627 C CA . HIS A 1 79 ? -1.995 1.383 5.567 1.00 96.31 79 HIS A CA 1
ATOM 628 C C . HIS A 1 79 ? -2.989 0.822 4.539 1.00 96.31 79 HIS A C 1
ATOM 630 O O . HIS A 1 79 ? -4.193 0.784 4.797 1.00 96.31 79 HIS A O 1
ATOM 636 N N . GLU A 1 80 ? -2.491 0.309 3.412 1.00 97.00 80 GLU A N 1
ATOM 637 C CA . GLU A 1 80 ? -3.337 -0.257 2.357 1.00 97.00 80 GLU A CA 1
ATOM 638 C C . GLU A 1 80 ? -4.045 -1.552 2.793 1.00 97.00 80 GLU A C 1
ATOM 640 O O . GLU A 1 80 ? -5.200 -1.785 2.444 1.00 97.00 80 GLU A O 1
ATOM 645 N N . GLU A 1 81 ? -3.414 -2.392 3.616 1.00 96.62 81 GLU A N 1
ATOM 646 C CA . GLU A 1 81 ? -4.088 -3.556 4.207 1.00 96.62 81 GLU A CA 1
ATOM 647 C C . GLU A 1 81 ? -5.238 -3.135 5.133 1.00 96.62 81 GLU A C 1
ATOM 649 O O . GLU A 1 81 ? -6.308 -3.755 5.150 1.00 96.62 81 GLU A O 1
ATOM 654 N N . LEU A 1 82 ? -5.051 -2.066 5.911 1.00 96.00 82 LEU A N 1
ATOM 655 C CA . LEU A 1 82 ? -6.081 -1.596 6.827 1.00 96.00 82 LEU A CA 1
ATOM 656 C C . LEU A 1 82 ? -7.308 -1.060 6.079 1.00 96.00 82 LEU A C 1
ATOM 658 O O . LEU A 1 82 ? -8.430 -1.280 6.545 1.00 96.00 82 LEU A O 1
ATOM 662 N N . HIS A 1 83 ? -7.115 -0.451 4.905 1.00 96.94 83 HIS A N 1
ATOM 663 C CA . HIS A 1 83 ? -8.205 -0.110 3.990 1.00 96.94 83 HIS A CA 1
ATOM 664 C C . HIS A 1 83 ? -9.095 -1.324 3.691 1.00 96.94 83 HIS A C 1
ATOM 666 O O . HIS A 1 83 ? -10.302 -1.274 3.944 1.00 96.94 83 HIS A O 1
ATOM 672 N N . HIS A 1 84 ? -8.508 -2.443 3.251 1.00 97.44 84 HIS A N 1
ATOM 673 C CA . HIS A 1 84 ? -9.258 -3.672 2.956 1.00 97.44 84 HIS A CA 1
ATOM 674 C C . HIS A 1 84 ? -10.027 -4.195 4.168 1.00 97.44 84 HIS A C 1
ATOM 676 O O . HIS A 1 84 ? -11.216 -4.519 4.074 1.00 97.44 84 HIS A O 1
ATOM 682 N N . ARG A 1 85 ? -9.382 -4.220 5.340 1.00 96.00 85 ARG A N 1
ATOM 683 C CA . ARG A 1 85 ? -10.015 -4.681 6.586 1.00 96.00 85 ARG A CA 1
ATOM 684 C C . ARG A 1 85 ? -11.193 -3.807 7.005 1.00 96.00 85 ARG A C 1
ATOM 686 O O . ARG A 1 85 ? -12.176 -4.330 7.527 1.00 96.00 85 ARG A O 1
ATOM 693 N N . TRP A 1 86 ? -11.101 -2.496 6.810 1.00 96.00 86 TRP A N 1
ATOM 694 C CA . TRP A 1 86 ? -12.174 -1.558 7.145 1.00 96.00 86 TRP A CA 1
ATOM 695 C C . TRP A 1 86 ? -13.333 -1.652 6.160 1.00 96.00 86 TRP A C 1
ATOM 697 O O . TRP A 1 86 ? -14.485 -1.717 6.590 1.00 96.00 86 TRP A O 1
ATOM 707 N N . TRP A 1 87 ? -13.051 -1.793 4.865 1.00 96.44 87 TRP A N 1
ATOM 708 C CA . TRP A 1 87 ? -14.089 -2.022 3.861 1.00 96.44 87 TRP A CA 1
ATOM 709 C C . TRP A 1 87 ? -14.859 -3.317 4.100 1.00 96.44 87 TRP A C 1
ATOM 711 O O . TRP A 1 87 ? -16.081 -3.323 3.953 1.00 96.44 87 TRP A O 1
ATOM 721 N N . LYS A 1 88 ? -14.186 -4.389 4.544 1.00 95.69 88 LYS A N 1
ATOM 722 C CA . LYS A 1 88 ? -14.846 -5.641 4.953 1.00 95.69 88 LYS A CA 1
ATOM 723 C C . LYS A 1 88 ? -15.809 -5.446 6.133 1.00 95.69 88 LYS A C 1
ATOM 725 O O . LYS A 1 88 ? -16.762 -6.203 6.274 1.00 95.69 88 LYS A O 1
ATOM 730 N N . LYS A 1 89 ? -15.582 -4.425 6.964 1.00 94.50 89 LYS A N 1
ATOM 731 C CA . LYS A 1 89 ? -16.450 -4.031 8.088 1.00 94.50 89 LYS A CA 1
ATOM 732 C C . LYS A 1 89 ? -17.494 -2.973 7.711 1.00 94.50 89 LYS A C 1
ATOM 734 O O . LYS A 1 89 ? -18.190 -2.485 8.593 1.00 94.50 89 LYS A O 1
ATOM 739 N N . GLY A 1 90 ? -17.581 -2.580 6.439 1.00 94.38 90 GLY A N 1
ATOM 740 C CA . GLY A 1 90 ? -18.487 -1.520 5.989 1.00 94.38 90 GLY A CA 1
ATOM 741 C C . GLY A 1 90 ? -18.062 -0.107 6.405 1.00 94.38 90 GLY A C 1
ATOM 742 O O . GLY A 1 90 ? -18.885 0.802 6.383 1.00 94.38 90 GLY A O 1
ATOM 743 N N . ILE A 1 91 ? -16.797 0.097 6.788 1.00 91.81 91 ILE A N 1
ATOM 744 C CA . ILE A 1 91 ? -16.281 1.409 7.190 1.00 91.81 91 ILE A CA 1
ATOM 745 C C . ILE A 1 91 ? -15.554 2.048 6.004 1.00 91.81 91 ILE A C 1
ATOM 747 O O . ILE A 1 91 ? -14.571 1.507 5.495 1.00 91.81 91 ILE A O 1
ATOM 751 N N . PHE A 1 92 ? -16.031 3.224 5.598 1.00 90.44 92 PHE A N 1
ATOM 752 C CA . PHE A 1 92 ? -15.502 4.022 4.490 1.00 90.44 92 PHE A CA 1
ATOM 753 C C . PHE A 1 92 ? -15.129 5.438 4.959 1.00 90.44 92 PHE A C 1
ATOM 755 O O . PHE A 1 92 ? -15.506 5.857 6.064 1.00 90.44 92 PHE A O 1
ATOM 762 N N . ASP A 1 93 ? -14.392 6.147 4.101 1.00 85.62 93 ASP A N 1
ATOM 763 C CA . ASP A 1 93 ? -14.090 7.582 4.199 1.00 85.62 93 ASP A CA 1
ATOM 764 C C . ASP A 1 93 ? -13.324 8.003 5.457 1.00 85.62 93 ASP A C 1
ATOM 766 O O . ASP A 1 93 ? -13.663 8.976 6.124 1.00 85.62 93 ASP A O 1
ATOM 770 N N . HIS A 1 94 ? -12.260 7.271 5.796 1.00 83.50 94 HIS A N 1
ATOM 771 C CA . HIS A 1 94 ? -11.395 7.645 6.920 1.00 83.50 94 HIS A CA 1
ATOM 772 C C . HIS A 1 94 ? -10.426 8.797 6.599 1.00 83.50 94 HIS A C 1
ATOM 774 O O . HIS A 1 94 ? -9.777 9.292 7.506 1.00 83.50 94 HIS A O 1
ATOM 780 N N . HIS A 1 95 ? -10.306 9.221 5.336 1.00 82.19 95 HIS A N 1
ATOM 781 C CA . HIS A 1 95 ? -9.379 10.284 4.903 1.00 82.19 95 HIS A CA 1
ATOM 782 C C . HIS A 1 95 ? -9.915 11.706 5.134 1.00 82.19 95 HIS A C 1
ATOM 784 O O . HIS A 1 95 ? -9.329 12.681 4.665 1.00 82.19 95 HIS A O 1
ATOM 790 N N . VAL A 1 96 ? -11.049 11.848 5.827 1.00 87.06 96 VAL A N 1
ATOM 791 C CA . VAL A 1 96 ? -11.566 13.159 6.231 1.00 87.06 96 VAL A CA 1
ATOM 792 C C . VAL A 1 96 ? -10.693 13.689 7.368 1.00 87.06 96 VAL A C 1
ATOM 794 O O . VAL A 1 96 ? -10.763 13.169 8.485 1.00 87.06 96 VAL A O 1
ATOM 797 N N . LEU A 1 97 ? -9.887 14.713 7.064 1.00 83.75 97 LEU A N 1
ATOM 798 C CA . LEU A 1 97 ? -8.940 15.327 7.999 1.00 83.75 97 LEU A CA 1
ATOM 799 C C . LEU A 1 97 ? -9.631 15.747 9.306 1.00 83.75 97 LEU A C 1
ATOM 801 O O . LEU A 1 97 ? -10.642 16.448 9.283 1.00 83.75 97 LEU A O 1
ATOM 805 N N . GLY A 1 98 ? -9.074 15.328 10.439 1.00 82.88 98 GLY A N 1
ATOM 806 C CA . GLY A 1 98 ? -9.572 15.628 11.782 1.00 82.88 98 GLY A CA 1
ATOM 807 C C . GLY A 1 98 ? -10.793 14.812 12.213 1.00 82.88 98 GLY A C 1
ATOM 808 O O . GLY A 1 98 ? -11.310 15.032 13.308 1.00 82.88 98 GLY A O 1
ATOM 809 N N . SER A 1 99 ? -11.274 13.874 11.391 1.00 88.62 99 SER A N 1
ATOM 810 C CA . SER A 1 99 ? -12.394 13.011 11.774 1.00 88.62 99 SER A CA 1
ATOM 811 C C . SER A 1 99 ? -11.976 11.942 12.788 1.00 88.62 99 SER A C 1
ATOM 813 O O . SER A 1 99 ? -10.850 11.447 12.781 1.00 88.62 99 SER A O 1
ATOM 815 N N . GLU A 1 100 ? -12.918 11.495 13.621 1.00 90.75 100 GLU A N 1
ATOM 816 C CA . GLU A 1 100 ? -12.688 10.374 14.546 1.00 90.75 100 GLU A CA 1
ATOM 817 C C . GLU A 1 100 ? -12.242 9.100 13.803 1.00 90.75 100 GLU A C 1
ATOM 819 O O . GLU A 1 100 ? -11.391 8.343 14.276 1.00 90.75 100 GLU A O 1
ATOM 824 N N . LYS A 1 101 ? -12.780 8.883 12.593 1.00 89.75 101 LYS A N 1
ATOM 825 C CA . LYS A 1 101 ? -12.392 7.766 11.727 1.00 89.75 101 LYS A CA 1
ATOM 826 C C . LYS A 1 101 ? -10.929 7.859 11.306 1.00 89.75 101 LYS A C 1
ATOM 828 O O . LYS A 1 101 ? -10.256 6.832 11.335 1.00 89.75 101 LYS A O 1
ATOM 833 N N . GLU A 1 102 ? -10.447 9.045 10.936 1.00 92.12 102 GLU A N 1
ATOM 834 C CA . GLU A 1 102 ? -9.040 9.261 10.590 1.00 92.12 102 GLU A CA 1
ATOM 835 C C . GLU A 1 102 ? -8.134 8.919 11.777 1.00 92.12 102 GLU A C 1
ATOM 837 O O . GLU A 1 102 ? -7.228 8.090 11.653 1.00 92.12 102 GLU A O 1
ATOM 842 N N . THR A 1 103 ? -8.427 9.487 12.949 1.00 90.81 103 THR A N 1
ATOM 843 C CA . THR A 1 103 ? -7.666 9.243 14.181 1.00 90.81 103 THR A CA 1
ATOM 844 C C . THR A 1 103 ? -7.596 7.753 14.490 1.00 90.81 103 THR A C 1
ATOM 846 O O . THR A 1 103 ? -6.511 7.182 14.613 1.00 90.81 103 THR A O 1
ATOM 849 N N . ARG A 1 104 ? -8.749 7.076 14.515 1.00 92.06 104 ARG A N 1
ATOM 850 C CA . ARG A 1 104 ? -8.828 5.638 14.792 1.00 92.06 104 ARG A CA 1
ATOM 851 C C . ARG A 1 104 ? -8.104 4.797 13.741 1.00 92.06 104 ARG A C 1
ATOM 853 O O . ARG A 1 104 ? -7.541 3.744 14.068 1.00 92.06 104 ARG A O 1
ATOM 860 N N . PHE A 1 105 ? -8.117 5.230 12.483 1.00 92.75 105 PHE A N 1
ATOM 861 C CA . PHE A 1 105 ? -7.392 4.563 11.412 1.00 92.75 105 PHE A CA 1
ATOM 862 C C . PHE A 1 105 ? -5.886 4.618 11.675 1.00 92.75 105 PHE A C 1
ATOM 864 O O . PHE A 1 105 ? -5.238 3.572 11.757 1.00 92.75 105 PHE A O 1
ATOM 871 N N . TYR A 1 106 ? -5.335 5.810 11.911 1.00 92.31 106 TYR A N 1
ATOM 872 C CA . TYR A 1 106 ? -3.903 5.965 12.160 1.00 92.31 106 TYR A CA 1
ATOM 873 C C . TYR A 1 106 ? -3.454 5.361 13.491 1.00 92.31 106 TYR A C 1
ATOM 875 O O . TYR A 1 106 ? -2.381 4.765 13.540 1.00 92.31 106 TYR A O 1
ATOM 883 N N . GLU A 1 107 ? -4.269 5.397 14.545 1.00 92.50 107 GLU A N 1
ATOM 884 C CA . GLU A 1 107 ? -3.998 4.648 15.778 1.00 92.50 107 GLU A CA 1
ATOM 885 C C . GLU A 1 107 ? -3.876 3.146 15.516 1.00 92.50 107 GLU A C 1
ATOM 887 O O . GLU A 1 107 ? -2.973 2.483 16.034 1.00 92.50 107 GLU A O 1
ATOM 892 N N . THR A 1 108 ? -4.766 2.600 14.685 1.00 91.44 108 THR A N 1
ATOM 893 C CA . THR A 1 108 ? -4.714 1.187 14.311 1.00 91.44 108 THR A CA 1
ATOM 894 C C . THR A 1 108 ? -3.448 0.899 13.515 1.00 91.44 108 THR A C 1
ATOM 896 O O . THR A 1 108 ? -2.739 -0.046 13.849 1.00 91.44 108 THR A O 1
ATOM 899 N N . VAL A 1 109 ? -3.095 1.743 12.541 1.00 90.69 109 VAL A N 1
ATOM 900 C CA . VAL A 1 109 ? -1.814 1.646 11.827 1.00 90.69 109 VAL A CA 1
ATOM 901 C C . VAL A 1 109 ? -0.645 1.603 12.819 1.00 90.69 109 VAL A C 1
ATOM 903 O O . VAL A 1 109 ? 0.179 0.695 12.742 1.00 90.69 109 VAL A O 1
ATOM 906 N N . GLN A 1 110 ? -0.592 2.509 13.802 1.00 90.44 110 GLN A N 1
ATOM 907 C CA . GLN A 1 110 ? 0.478 2.525 14.808 1.00 90.44 110 GLN A CA 1
ATOM 908 C C . GLN A 1 110 ? 0.532 1.246 15.653 1.00 90.44 110 GLN A C 1
ATOM 910 O O . GLN A 1 110 ? 1.622 0.789 15.993 1.00 90.44 110 GLN A O 1
ATOM 915 N N . ARG A 1 111 ? -0.611 0.625 15.969 1.00 88.38 111 ARG A N 1
ATOM 916 C CA . ARG A 1 111 ? -0.633 -0.669 16.676 1.00 88.38 111 ARG A CA 1
ATOM 917 C C . ARG A 1 111 ? 0.009 -1.778 15.846 1.00 88.38 111 ARG A C 1
ATOM 919 O O . ARG A 1 111 ? 0.856 -2.489 16.370 1.00 88.38 111 ARG A O 1
ATOM 926 N N . TYR A 1 112 ? -0.309 -1.877 14.554 1.00 85.44 112 TYR A N 1
ATOM 927 C CA . TYR A 1 112 ? 0.321 -2.867 13.665 1.00 85.44 112 TYR A CA 1
ATOM 928 C C . TYR A 1 112 ? 1.827 -2.627 13.539 1.00 85.44 112 TYR A C 1
ATOM 930 O O . TYR A 1 112 ? 2.601 -3.578 13.546 1.00 85.44 112 TYR A O 1
ATOM 938 N N . LYS A 1 113 ? 2.264 -1.361 13.510 1.00 84.25 113 LYS A N 1
ATOM 939 C CA . LYS A 1 113 ? 3.694 -1.016 13.502 1.00 84.25 113 LYS A CA 1
ATOM 940 C C . LYS A 1 113 ? 4.443 -1.496 14.749 1.00 84.25 113 LYS A C 1
ATOM 942 O O . LYS A 1 113 ? 5.635 -1.755 14.654 1.00 84.25 113 LYS A O 1
ATOM 947 N N . LYS A 1 114 ? 3.770 -1.615 15.898 1.00 83.81 114 LYS A N 1
ATOM 948 C CA . LYS A 1 114 ? 4.357 -2.120 17.153 1.00 83.81 114 LYS A CA 1
ATOM 949 C C . LYS A 1 114 ? 4.379 -3.647 17.253 1.00 83.81 114 LYS A C 1
ATOM 951 O O . LYS A 1 114 ? 5.070 -4.169 18.111 1.00 83.81 114 LYS A O 1
ATOM 956 N N . MET A 1 115 ? 3.624 -4.347 16.406 1.00 72.81 115 MET A N 1
ATOM 957 C CA . MET A 1 115 ? 3.561 -5.816 16.365 1.00 72.81 115 MET A CA 1
ATOM 958 C C . MET A 1 115 ? 4.568 -6.426 15.376 1.00 72.81 115 MET A C 1
ATOM 960 O O . MET A 1 115 ? 4.429 -7.587 14.998 1.00 72.81 115 MET A O 1
ATOM 964 N N . ARG A 1 116 ? 5.534 -5.628 14.912 1.00 70.69 116 ARG A N 1
ATOM 965 C CA . ARG A 1 116 ? 6.632 -6.079 14.049 1.00 70.69 116 ARG A CA 1
ATOM 966 C C . ARG A 1 116 ? 7.582 -6.977 14.851 1.00 70.69 116 ARG A C 1
ATOM 968 O O . ARG A 1 116 ? 7.705 -6.776 16.059 1.00 70.69 116 ARG A O 1
ATOM 975 N N . GLY A 1 117 ? 8.186 -7.951 14.168 1.00 54.44 117 GLY A N 1
ATOM 976 C CA . GLY A 1 117 ? 9.264 -8.790 14.706 1.00 54.44 117 GLY A CA 1
ATOM 977 C C . GLY A 1 117 ? 10.529 -7.990 14.972 1.00 54.44 117 GLY A C 1
ATOM 978 O O . GLY A 1 117 ? 10.802 -7.061 14.177 1.00 54.44 117 GLY A O 1
#